Protein AF-A0A517XLX5-F1 (afdb_monomer)

Mean predicted aligned error: 11.84 Å

Sequence (106 aa):
MSRYAEDDDDRPRRRRRGARDVPCPKCGSEYSFPGLWPWYLGTVGLMFCRAVVCADCGHEFDAKKPSADLPTRKRNLAIGINGCGLLGILAVFGLLALWLTLTMKR

Radius of gyration: 23.0 Å; Cα contacts (8 Å, |Δi|>4): 105; chains: 1; bounding box: 42×54×63 Å

Organism: NCBI:txid2528023

pLDDT: mean 78.01, std 16.46, range [38.94, 97.81]

Foldseek 3Di:
DDDDDPPPPPDPPPPQPFQLQDAQPPPRDSGKGFDDDDCVCPVVCVVPFRWIAHPPPRDIATSVCRPDDPVVVSVVSSVVVVVVVVVVVVVVVVVVVVVVVVVVVD

Solvent-accessible surface area (backbone atoms only — not comparable to full-atom values): 6453 Å² total; per-residue (Å²): 137,90,77,81,77,83,76,77,80,80,63,82,78,72,72,70,71,58,48,77,80,55,57,34,86,87,78,61,48,42,52,23,30,80,44,87,74,62,75,92,46,51,69,60,41,61,74,76,44,45,47,26,25,28,70,87,78,62,52,71,32,18,68,84,44,60,90,47,64,49,70,60,49,55,50,52,49,51,51,50,54,52,52,53,51,50,52,51,51,52,50,52,53,50,52,49,52,52,50,50,55,59,60,74,74,104

Structure (mmCIF, N/CA/C/O backbone):
data_AF-A0A517XLX5-F1
#
_entry.id   AF-A0A517XLX5-F1
#
loop_
_atom_site.group_PDB
_atom_site.id
_atom_site.type_symbol
_atom_site.label_atom_id
_atom_site.label_alt_id
_atom_site.label_comp_id
_atom_site.label_asym_id
_atom_site.label_entity_id
_atom_site.label_seq_id
_atom_site.pdbx_PDB_ins_code
_atom_site.Cartn_x
_atom_site.Cartn_y
_atom_site.Cartn_z
_atom_site.occupancy
_atom_site.B_iso_or_equiv
_atom_site.auth_seq_id
_atom_site.auth_comp_id
_atom_site.auth_asym_id
_atom_site.auth_atom_id
_atom_site.pdbx_PDB_model_num
ATOM 1 N N . MET A 1 1 ? -7.006 -46.513 -23.810 1.00 40.88 1 MET A N 1
ATOM 2 C CA . MET A 1 1 ? -5.837 -45.627 -23.996 1.00 40.88 1 MET A CA 1
ATOM 3 C C . MET A 1 1 ? -6.358 -44.198 -23.992 1.00 40.88 1 MET A C 1
ATOM 5 O O . MET A 1 1 ? -7.045 -43.810 -24.926 1.00 40.88 1 MET A O 1
ATOM 9 N N . SER A 1 2 ? -6.171 -43.495 -22.876 1.00 38.94 2 SER A N 1
ATOM 10 C CA . SER A 1 2 ? -6.728 -42.167 -22.605 1.00 38.94 2 SER A CA 1
ATOM 11 C C . SER A 1 2 ? -6.048 -41.090 -23.446 1.00 38.94 2 SER A C 1
ATOM 13 O O . SER A 1 2 ? -4.825 -40.986 -23.431 1.00 38.94 2 SER A O 1
ATOM 15 N N . ARG A 1 3 ? -6.834 -40.254 -24.125 1.00 44.53 3 ARG A N 1
ATOM 16 C CA . ARG A 1 3 ? -6.376 -38.974 -24.670 1.00 44.53 3 ARG A CA 1
ATOM 17 C C . ARG A 1 3 ? -7.376 -37.930 -24.171 1.00 44.53 3 ARG A C 1
ATOM 19 O O . ARG A 1 3 ? -8.431 -37.750 -24.765 1.00 44.53 3 ARG A O 1
ATOM 26 N N . TYR A 1 4 ? -7.120 -37.405 -22.973 1.00 48.12 4 TYR A N 1
ATOM 27 C CA . TYR A 1 4 ? -7.933 -36.343 -22.386 1.00 48.12 4 TYR A CA 1
ATOM 28 C C . TYR A 1 4 ? -7.897 -35.130 -23.314 1.00 48.12 4 TYR A C 1
ATOM 30 O O . TYR A 1 4 ? -6.839 -34.790 -23.842 1.00 48.12 4 TYR A O 1
ATOM 38 N N . ALA A 1 5 ? -9.079 -34.564 -23.533 1.00 43.41 5 ALA A N 1
ATOM 39 C CA . ALA A 1 5 ? -9.321 -33.394 -24.349 1.00 43.41 5 ALA A CA 1
ATOM 40 C C . ALA A 1 5 ? -8.467 -32.215 -23.864 1.00 43.41 5 ALA A C 1
ATOM 42 O O . ALA A 1 5 ? -8.437 -31.913 -22.670 1.00 43.41 5 ALA A O 1
ATOM 43 N N . GLU A 1 6 ? -7.779 -31.571 -24.803 1.00 40.59 6 GLU A N 1
ATOM 44 C CA . GLU A 1 6 ? -7.328 -30.193 -24.662 1.00 40.59 6 GLU A CA 1
ATOM 45 C C . GLU A 1 6 ? -8.584 -29.332 -24.498 1.00 40.59 6 GLU A C 1
ATOM 47 O O . GLU A 1 6 ? -9.289 -29.043 -25.461 1.00 40.59 6 GLU A O 1
ATOM 52 N N . ASP A 1 7 ? -8.912 -29.018 -23.245 1.00 45.41 7 ASP A N 1
ATOM 53 C CA . ASP A 1 7 ? -9.843 -27.952 -22.890 1.00 45.41 7 ASP A CA 1
ATOM 54 C C . ASP A 1 7 ? -9.184 -26.646 -23.355 1.00 45.41 7 ASP A C 1
ATOM 56 O O . ASP A 1 7 ? -8.296 -26.098 -22.692 1.00 45.41 7 ASP A O 1
ATOM 60 N N . ASP A 1 8 ? -9.551 -26.219 -24.564 1.00 44.38 8 ASP A N 1
ATOM 61 C CA . ASP A 1 8 ? -9.298 -24.884 -25.087 1.00 44.38 8 ASP A CA 1
ATOM 62 C C . ASP A 1 8 ? -9.800 -23.881 -24.042 1.00 44.38 8 ASP A C 1
ATOM 64 O O . ASP A 1 8 ? -10.999 -23.660 -23.868 1.00 44.38 8 ASP A O 1
ATOM 68 N N . ASP A 1 9 ? -8.855 -23.309 -23.294 1.00 45.00 9 ASP A N 1
ATOM 69 C CA . ASP A 1 9 ? -9.070 -22.276 -22.284 1.00 45.00 9 ASP A CA 1
ATOM 70 C C . ASP A 1 9 ? -9.444 -20.973 -23.019 1.00 45.00 9 ASP A C 1
ATOM 72 O O . ASP A 1 9 ? -8.675 -20.009 -23.103 1.00 45.00 9 ASP A O 1
ATOM 76 N N . ASP A 1 10 ? -10.652 -20.964 -23.591 1.00 46.16 10 ASP A N 1
ATOM 77 C CA . ASP A 1 10 ? -11.309 -19.881 -24.326 1.00 46.16 10 ASP A CA 1
ATOM 78 C C . ASP A 1 10 ? -11.802 -18.807 -23.339 1.00 46.16 10 ASP A C 1
ATOM 80 O O . ASP A 1 10 ? -12.932 -18.313 -23.348 1.00 46.16 10 ASP A O 1
ATOM 84 N N . ARG A 1 11 ? -10.932 -18.448 -22.388 1.00 52.56 11 ARG A N 1
ATOM 85 C CA . ARG A 1 11 ? -11.143 -17.277 -21.548 1.00 52.56 11 ARG A CA 1
ATOM 86 C C . ARG A 1 11 ? -10.892 -16.068 -22.430 1.00 52.56 11 ARG A C 1
ATOM 88 O O . ARG A 1 11 ? -9.810 -15.975 -23.018 1.00 52.56 11 ARG A O 1
ATOM 95 N N . PRO A 1 12 ? -11.803 -15.080 -22.467 1.00 42.25 12 PRO A N 1
ATOM 96 C CA . PRO A 1 12 ? -11.536 -13.835 -23.159 1.00 42.25 12 PRO A CA 1
ATOM 97 C C . PRO A 1 12 ? -10.250 -13.252 -22.575 1.00 42.25 12 PRO A C 1
ATOM 99 O O . PRO A 1 12 ? -10.230 -12.755 -21.443 1.00 42.25 12 PRO A O 1
ATOM 102 N N . ARG A 1 13 ? -9.150 -13.339 -23.339 1.00 49.47 13 ARG A N 1
ATOM 103 C CA . ARG A 1 13 ? -7.896 -12.648 -23.052 1.00 49.47 13 ARG A CA 1
ATOM 104 C C . ARG A 1 13 ? -8.244 -11.176 -23.079 1.00 49.47 13 ARG A C 1
ATOM 106 O O . ARG A 1 13 ? -8.223 -10.531 -24.125 1.00 49.47 13 ARG A O 1
ATOM 113 N N . ARG A 1 14 ? -8.622 -10.657 -21.911 1.00 49.66 14 ARG A N 1
ATOM 114 C CA . ARG A 1 14 ? -8.831 -9.245 -21.630 1.00 49.66 14 ARG A CA 1
ATOM 115 C C . ARG A 1 14 ? -7.512 -8.594 -22.012 1.00 49.66 14 ARG A C 1
ATOM 117 O O . ARG A 1 14 ? -6.572 -8.636 -21.222 1.00 49.66 14 ARG A O 1
ATOM 124 N N . ARG A 1 15 ? -7.401 -8.122 -23.263 1.00 48.25 15 ARG A N 1
ATOM 125 C CA . ARG A 1 15 ? -6.214 -7.439 -23.782 1.00 48.25 15 ARG A CA 1
ATOM 126 C C . ARG A 1 15 ? -5.895 -6.391 -22.733 1.00 48.25 15 ARG A C 1
ATOM 128 O O . ARG A 1 15 ? -6.671 -5.446 -22.572 1.00 48.25 15 ARG A O 1
ATOM 135 N N . ARG A 1 16 ? -4.834 -6.614 -21.949 1.00 55.12 16 ARG A N 1
ATOM 136 C CA . ARG A 1 16 ? -4.347 -5.629 -20.989 1.00 55.12 16 ARG A CA 1
ATOM 137 C C . ARG A 1 16 ? -3.958 -4.454 -21.869 1.00 55.12 16 ARG A C 1
ATOM 139 O O . ARG A 1 16 ? -2.932 -4.517 -22.532 1.00 55.12 16 ARG A O 1
ATOM 146 N N . ARG A 1 17 ? -4.844 -3.463 -22.010 1.00 53.38 17 ARG A N 1
ATOM 147 C CA . ARG A 1 17 ? -4.539 -2.248 -22.763 1.00 53.38 17 ARG A CA 1
ATOM 148 C C . ARG A 1 17 ? -3.311 -1.670 -22.078 1.00 53.38 17 ARG A C 1
ATOM 150 O O . ARG A 1 17 ? -3.399 -1.301 -20.907 1.00 53.38 17 ARG A O 1
ATOM 157 N N . GLY A 1 18 ? -2.171 -1.716 -22.761 1.00 54.53 18 GLY A N 1
ATOM 158 C CA . GLY A 1 18 ? -0.968 -1.087 -22.253 1.00 54.53 18 GLY A CA 1
ATOM 159 C C . GLY A 1 18 ? -1.256 0.399 -22.081 1.00 54.53 18 GLY A C 1
ATOM 160 O O . GLY A 1 18 ? -1.803 1.024 -22.992 1.00 54.53 18 GLY A O 1
ATOM 161 N N . ALA A 1 19 ? -0.982 0.937 -20.899 1.00 58.00 19 ALA A N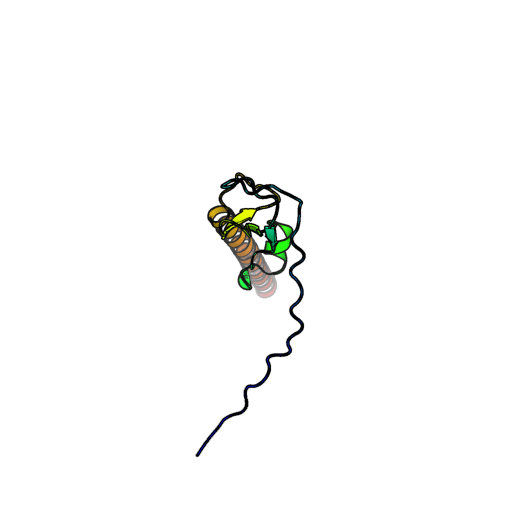 1
ATOM 162 C CA . ALA A 1 19 ? -1.100 2.364 -20.650 1.00 58.00 19 ALA A CA 1
ATOM 163 C C . ALA A 1 19 ? 0.204 3.023 -21.114 1.00 58.00 19 ALA A C 1
ATOM 165 O O . ALA A 1 19 ? 1.275 2.649 -20.636 1.00 58.00 19 ALA A O 1
ATOM 166 N N . ARG A 1 20 ? 0.106 3.992 -22.032 1.00 60.19 20 ARG A N 1
ATOM 167 C CA . ARG A 1 20 ? 1.226 4.828 -22.5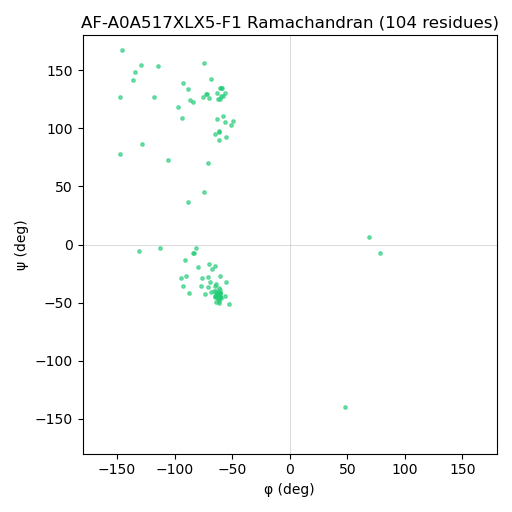03 1.00 60.19 20 ARG A CA 1
ATOM 168 C C . ARG A 1 20 ? 1.399 6.081 -21.636 1.00 60.19 20 ARG A C 1
ATOM 170 O O . ARG A 1 20 ? 1.637 7.163 -22.153 1.00 60.19 20 ARG A O 1
ATOM 177 N N . ASP A 1 21 ? 1.182 5.962 -20.329 1.00 65.94 21 ASP A N 1
ATOM 178 C CA . ASP A 1 21 ? 1.038 7.152 -19.482 1.00 65.94 21 ASP A CA 1
ATOM 179 C C . ASP A 1 21 ? 2.362 7.574 -18.816 1.00 65.94 21 ASP A C 1
ATOM 181 O O . ASP A 1 21 ? 2.538 8.753 -18.528 1.00 65.94 21 ASP A O 1
ATOM 185 N N . VAL A 1 22 ? 3.291 6.641 -18.539 1.00 77.81 22 VAL A N 1
ATOM 186 C CA . VAL A 1 22 ? 4.529 6.923 -17.781 1.00 77.81 22 VAL A CA 1
ATOM 187 C C . VAL A 1 22 ? 5.690 6.048 -18.271 1.00 77.81 22 VAL A C 1
ATOM 189 O O . VAL A 1 22 ? 5.540 4.821 -18.271 1.00 77.81 22 VAL A O 1
ATOM 192 N N . PRO A 1 23 ? 6.851 6.630 -18.637 1.00 84.12 23 PRO A N 1
ATOM 193 C CA . PRO A 1 23 ? 8.017 5.862 -19.054 1.00 84.12 23 PRO A CA 1
ATOM 194 C C . PRO A 1 23 ? 8.612 5.081 -17.880 1.00 84.12 23 PRO A C 1
ATOM 196 O O . PRO A 1 23 ? 8.669 5.553 -16.741 1.00 84.12 23 PRO A O 1
ATOM 199 N N . CYS A 1 24 ? 9.080 3.868 -18.160 1.00 86.06 24 CYS A N 1
ATOM 200 C CA . CYS A 1 24 ? 9.701 3.012 -17.166 1.00 86.06 24 CYS A CA 1
ATOM 201 C C . CYS A 1 24 ? 10.973 3.679 -16.609 1.00 86.06 24 CYS A C 1
ATOM 203 O O . CYS A 1 24 ? 11.897 3.941 -17.381 1.00 86.06 24 CYS A O 1
ATOM 205 N N . PRO A 1 25 ? 11.107 3.855 -15.282 1.00 86.19 25 PRO A N 1
ATOM 206 C CA . PRO A 1 25 ? 12.273 4.515 -14.686 1.00 86.19 25 PRO A CA 1
ATOM 207 C C . PRO A 1 25 ? 13.585 3.741 -14.891 1.00 86.19 25 PRO A C 1
ATOM 209 O O . PRO A 1 25 ? 14.662 4.309 -14.756 1.00 86.19 25 PRO A O 1
ATOM 212 N N . LYS A 1 26 ? 13.508 2.444 -15.219 1.00 87.06 26 LYS A N 1
ATOM 213 C CA . LYS A 1 26 ? 14.678 1.576 -15.404 1.00 87.06 26 LYS A CA 1
ATOM 214 C C . LYS A 1 26 ? 15.176 1.505 -16.850 1.00 87.06 26 LYS A C 1
ATOM 216 O O . LYS A 1 26 ? 16.371 1.361 -17.064 1.00 87.06 26 LYS A O 1
ATOM 221 N N . CYS A 1 27 ? 14.274 1.534 -17.832 1.00 88.00 27 CYS A N 1
ATOM 222 C CA . CYS A 1 27 ? 14.620 1.297 -19.244 1.00 88.00 27 CYS A CA 1
ATOM 223 C C . CYS A 1 27 ? 14.069 2.343 -20.222 1.00 88.00 27 CYS A C 1
ATOM 225 O O . CYS A 1 27 ? 14.364 2.268 -21.407 1.00 88.00 27 CYS A O 1
ATOM 227 N N . GLY A 1 28 ? 13.252 3.291 -19.755 1.00 85.31 28 GLY A N 1
ATOM 228 C CA . GLY A 1 28 ? 12.665 4.348 -20.582 1.00 85.31 28 GLY A CA 1
ATOM 229 C C . GLY A 1 28 ? 11.461 3.931 -21.430 1.00 85.31 28 GLY A C 1
ATOM 230 O O . GLY A 1 28 ? 10.826 4.803 -22.009 1.00 85.31 28 GLY A O 1
ATOM 231 N N . SER A 1 29 ? 11.103 2.643 -21.487 1.00 86.75 29 SER A N 1
ATOM 232 C CA . SER A 1 29 ? 9.953 2.185 -22.278 1.00 86.75 29 SER A CA 1
ATOM 233 C C . SER A 1 29 ? 8.634 2.810 -21.822 1.00 86.75 29 SER A C 1
ATOM 235 O O . SER A 1 29 ? 8.324 2.821 -20.630 1.00 86.75 29 SER A O 1
ATOM 237 N N . GLU A 1 30 ? 7.829 3.270 -22.776 1.00 83.69 30 GLU A N 1
ATOM 238 C CA . GLU A 1 30 ? 6.484 3.813 -22.547 1.00 83.69 30 GLU A CA 1
ATOM 239 C C . GLU A 1 30 ? 5.405 2.725 -22.471 1.00 83.69 30 GLU A C 1
ATOM 241 O O . GLU A 1 30 ? 4.240 3.009 -22.180 1.00 83.69 30 GLU A O 1
ATOM 246 N N . TYR A 1 31 ? 5.760 1.468 -22.753 1.00 82.75 31 TYR A N 1
ATOM 247 C CA . TYR A 1 31 ? 4.800 0.377 -22.792 1.00 82.75 31 TYR A CA 1
ATOM 248 C C . TYR A 1 31 ? 4.731 -0.348 -21.446 1.00 82.75 31 TYR A C 1
ATOM 250 O O . TYR A 1 31 ? 5.638 -1.077 -21.036 1.00 82.75 31 TYR A O 1
ATOM 258 N N . SER A 1 32 ? 3.616 -0.151 -20.741 1.00 85.06 32 SER A N 1
ATOM 259 C CA . SER A 1 32 ? 3.380 -0.747 -19.426 1.00 85.06 32 SER A CA 1
ATOM 260 C C . SER A 1 32 ? 1.984 -1.351 -19.310 1.00 85.06 32 SER A C 1
ATOM 262 O O . SER A 1 32 ? 1.022 -0.865 -19.906 1.00 85.06 32 SER A O 1
ATOM 264 N N . PHE A 1 33 ? 1.853 -2.410 -18.514 1.00 83.94 33 PHE A N 1
ATOM 265 C CA . PHE A 1 33 ? 0.572 -3.048 -18.210 1.00 83.94 33 PHE A CA 1
ATOM 266 C C . PHE A 1 33 ? 0.215 -2.885 -16.736 1.00 83.94 33 PHE A C 1
ATOM 268 O O . PHE A 1 33 ? 1.112 -2.795 -15.899 1.00 83.94 33 PHE A O 1
ATOM 275 N N . PRO A 1 34 ? -1.080 -2.905 -16.372 1.00 81.56 34 PRO A N 1
ATOM 276 C CA . PRO A 1 34 ? -1.471 -2.921 -14.969 1.00 81.56 34 PRO A CA 1
ATOM 277 C C . PRO A 1 34 ? -0.866 -4.136 -14.255 1.00 81.56 34 PRO A C 1
ATOM 279 O O . PRO A 1 34 ? -1.001 -5.280 -14.712 1.00 81.56 34 PRO A O 1
ATOM 282 N N . GLY A 1 35 ? -0.195 -3.859 -13.137 1.00 77.81 35 GLY A N 1
ATOM 283 C CA . GLY A 1 35 ? 0.345 -4.860 -12.231 1.00 77.81 35 GLY A CA 1
ATOM 284 C C . GLY A 1 35 ? -0.752 -5.517 -11.403 1.00 77.81 35 GLY A C 1
ATOM 285 O O . GLY A 1 35 ? -1.839 -4.966 -11.211 1.00 77.81 35 GLY A O 1
ATOM 286 N N . LEU A 1 36 ? -0.468 -6.727 -10.928 1.00 75.12 36 LEU A N 1
ATOM 287 C CA . LEU A 1 36 ? -1.383 -7.468 -10.071 1.00 75.12 36 LEU A CA 1
ATOM 288 C C . LEU A 1 36 ? -1.347 -6.868 -8.663 1.00 75.12 36 LEU A C 1
ATOM 290 O O . LEU A 1 36 ? -0.285 -6.724 -8.053 1.00 75.12 36 LEU A O 1
ATOM 294 N N . TRP A 1 37 ? -2.521 -6.519 -8.148 1.00 75.56 37 TRP A N 1
ATOM 295 C CA . TRP A 1 37 ? -2.674 -6.122 -6.757 1.00 75.56 37 TRP A CA 1
ATOM 296 C C . TRP A 1 37 ? -2.929 -7.351 -5.892 1.00 75.56 37 TRP A C 1
ATOM 298 O O . TRP A 1 37 ? -3.769 -8.177 -6.258 1.00 75.56 37 TRP A O 1
ATOM 308 N N . PRO A 1 38 ? -2.243 -7.485 -4.744 1.00 73.81 38 PRO A N 1
ATOM 309 C CA . PRO A 1 38 ? -2.593 -8.511 -3.780 1.00 73.81 38 PRO A CA 1
ATOM 310 C C . PRO A 1 38 ? -4.038 -8.324 -3.317 1.00 73.81 38 PRO A C 1
ATOM 312 O O . PRO A 1 38 ? -4.445 -7.209 -2.983 1.00 73.81 38 PRO A O 1
ATOM 315 N N . TRP A 1 39 ? -4.800 -9.416 -3.269 1.00 78.75 39 TRP A N 1
ATOM 316 C CA . TRP A 1 39 ? -6.223 -9.404 -2.916 1.00 78.75 39 TRP A CA 1
ATOM 317 C C . TRP A 1 39 ? -6.494 -8.744 -1.553 1.00 78.75 39 TRP A C 1
ATOM 319 O O . TRP A 1 39 ? -7.498 -8.056 -1.401 1.00 78.75 39 TRP A O 1
ATOM 329 N N . TYR A 1 40 ? -5.564 -8.865 -0.599 1.00 72.81 40 TYR A N 1
ATOM 330 C CA . TYR A 1 40 ? -5.678 -8.286 0.743 1.00 72.81 40 TYR A CA 1
ATOM 331 C C . TYR A 1 40 ? -5.579 -6.750 0.780 1.00 72.81 40 TYR A C 1
ATOM 333 O O . TYR A 1 40 ? -5.961 -6.141 1.774 1.00 72.81 40 TYR A O 1
ATOM 341 N N . LEU A 1 41 ? -5.079 -6.101 -0.281 1.00 76.00 41 LEU A N 1
ATOM 342 C CA . LEU A 1 41 ? -5.106 -4.634 -0.412 1.00 76.00 41 LEU A CA 1
ATOM 343 C C . LEU A 1 41 ? -6.370 -4.141 -1.129 1.00 76.00 41 LEU A C 1
ATOM 345 O O . LEU A 1 41 ? -6.666 -2.946 -1.083 1.00 76.00 41 LEU A O 1
ATOM 349 N N . GLY A 1 42 ? -7.119 -5.047 -1.767 1.00 75.81 42 GLY A N 1
ATOM 350 C CA . GLY A 1 42 ? -8.416 -4.782 -2.384 1.00 75.81 42 GLY A CA 1
ATOM 351 C C . GLY A 1 42 ? -8.447 -3.538 -3.280 1.00 75.81 42 GLY A C 1
ATOM 352 O O . GLY A 1 42 ? -7.510 -3.236 -4.023 1.00 75.81 42 GLY A O 1
ATOM 353 N N . THR A 1 43 ? -9.547 -2.791 -3.192 1.00 76.94 43 THR A N 1
ATOM 354 C CA . THR A 1 43 ? -9.763 -1.527 -3.916 1.00 76.94 43 THR A CA 1
ATOM 355 C C . THR A 1 43 ? -8.898 -0.383 -3.386 1.00 76.94 43 THR A C 1
ATOM 357 O O . THR A 1 43 ? -8.513 0.499 -4.153 1.00 76.94 43 THR A O 1
ATOM 360 N N . VAL A 1 44 ? -8.533 -0.418 -2.100 1.00 77.50 44 VAL A N 1
ATOM 361 C CA . VAL A 1 44 ? -7.665 0.584 -1.461 1.00 77.50 44 VAL A CA 1
ATOM 362 C C . VAL A 1 44 ? -6.290 0.592 -2.135 1.00 77.50 44 VAL A C 1
ATOM 364 O O . VAL A 1 44 ? -5.772 1.654 -2.478 1.00 77.50 44 VAL A O 1
ATOM 367 N N . GLY A 1 45 ? -5.736 -0.587 -2.429 1.00 75.12 45 GLY A N 1
ATOM 368 C CA . GLY A 1 45 ? -4.499 -0.739 -3.193 1.00 75.12 45 GLY A CA 1
ATOM 369 C C . GLY A 1 45 ? -4.526 0.006 -4.528 1.00 75.12 45 GLY A C 1
ATOM 370 O O . GLY A 1 45 ? -3.659 0.840 -4.780 1.00 75.12 45 GLY A O 1
ATOM 371 N N . LEU A 1 46 ? -5.576 -0.222 -5.325 1.00 76.00 46 LEU A N 1
ATOM 372 C CA . LEU A 1 46 ? -5.785 0.411 -6.634 1.00 76.00 46 LEU A CA 1
ATOM 373 C C . LEU A 1 46 ? -5.982 1.934 -6.556 1.00 76.00 46 LEU A C 1
ATOM 375 O O . LEU A 1 46 ? -5.573 2.661 -7.464 1.00 76.00 46 LEU A O 1
ATOM 379 N N . MET A 1 47 ? -6.608 2.433 -5.488 1.00 76.56 47 MET A N 1
ATOM 380 C CA . MET A 1 47 ? -6.853 3.866 -5.310 1.00 76.56 47 MET A CA 1
ATOM 381 C C . MET A 1 47 ? -5.563 4.616 -4.941 1.00 76.56 47 MET A C 1
ATOM 383 O O . MET A 1 47 ? -5.279 5.689 -5.490 1.00 76.56 47 MET A O 1
ATOM 387 N N . PHE A 1 48 ? -4.751 4.038 -4.051 1.00 77.31 48 PHE A N 1
ATOM 388 C CA . PHE A 1 48 ? -3.566 4.694 -3.490 1.00 77.31 48 PHE A CA 1
ATOM 389 C C . PHE A 1 48 ? -2.277 4.457 -4.279 1.00 77.31 48 PHE A C 1
ATOM 391 O O . PHE A 1 48 ? -1.398 5.326 -4.268 1.00 77.31 48 PHE A O 1
ATOM 398 N N . CYS A 1 49 ? -2.142 3.340 -4.997 1.00 77.31 49 CYS A N 1
ATOM 399 C CA . CYS A 1 49 ? -1.031 3.161 -5.929 1.00 77.31 49 CYS A CA 1
ATOM 400 C C . CYS A 1 49 ? -1.520 2.562 -7.251 1.00 77.31 49 CYS A C 1
ATOM 402 O O . CYS A 1 49 ? -2.367 1.674 -7.292 1.00 77.31 49 CYS A O 1
ATOM 404 N N . ARG A 1 50 ? -0.952 3.026 -8.362 1.00 80.94 50 ARG A N 1
ATOM 405 C CA . ARG A 1 50 ? -1.226 2.489 -9.694 1.00 80.94 50 ARG A CA 1
ATOM 406 C C . ARG A 1 50 ? -0.023 1.657 -10.119 1.00 80.94 50 ARG A C 1
ATOM 408 O O . ARG A 1 50 ? 0.776 2.077 -10.949 1.00 80.94 50 ARG A O 1
ATOM 415 N N . ALA A 1 51 ? 0.112 0.484 -9.498 1.00 84.06 51 ALA A N 1
ATOM 416 C CA . ALA A 1 51 ? 1.179 -0.451 -9.829 1.00 84.06 51 ALA A CA 1
ATOM 417 C C . ALA A 1 51 ? 1.062 -0.883 -11.296 1.00 84.06 51 ALA A C 1
ATOM 419 O O . ALA A 1 51 ? 0.015 -1.371 -11.732 1.00 84.06 51 ALA A O 1
ATOM 420 N N . VAL A 1 52 ? 2.142 -0.691 -12.039 1.00 86.31 52 VAL A N 1
ATOM 421 C CA . VAL A 1 52 ? 2.295 -1.077 -13.438 1.00 86.31 52 VAL A CA 1
ATOM 422 C C . VAL A 1 52 ? 3.580 -1.874 -13.603 1.00 86.31 52 VAL A C 1
ATOM 424 O O . VAL A 1 52 ? 4.514 -1.743 -12.814 1.00 86.31 52 VAL A O 1
ATOM 427 N N . VAL A 1 53 ? 3.610 -2.720 -14.623 1.00 86.81 53 VAL A N 1
ATOM 428 C CA . VAL A 1 53 ? 4.763 -3.542 -14.986 1.00 86.81 53 VAL A CA 1
ATOM 429 C C . VAL A 1 53 ? 5.204 -3.129 -16.377 1.00 86.81 53 VAL A C 1
ATOM 431 O O . VAL A 1 53 ? 4.387 -3.092 -17.300 1.00 86.81 53 VAL A O 1
ATOM 434 N N . CYS A 1 54 ? 6.485 -2.804 -16.522 1.00 87.94 54 CYS A N 1
ATOM 435 C CA . CYS A 1 54 ? 7.084 -2.561 -17.827 1.00 87.94 54 CYS A CA 1
ATOM 436 C C . CYS A 1 54 ? 7.027 -3.837 -18.672 1.00 87.94 54 CYS A C 1
ATOM 438 O O . CYS A 1 54 ? 7.438 -4.901 -18.209 1.00 87.94 54 CYS A O 1
ATOM 440 N N . ALA A 1 55 ? 6.546 -3.730 -19.907 1.00 86.31 55 ALA A N 1
ATOM 441 C CA . ALA A 1 55 ? 6.474 -4.865 -20.818 1.00 86.31 55 ALA A CA 1
ATOM 442 C C . ALA A 1 55 ? 7.857 -5.340 -21.288 1.00 86.31 55 ALA A C 1
ATOM 444 O O . ALA A 1 55 ? 8.051 -6.534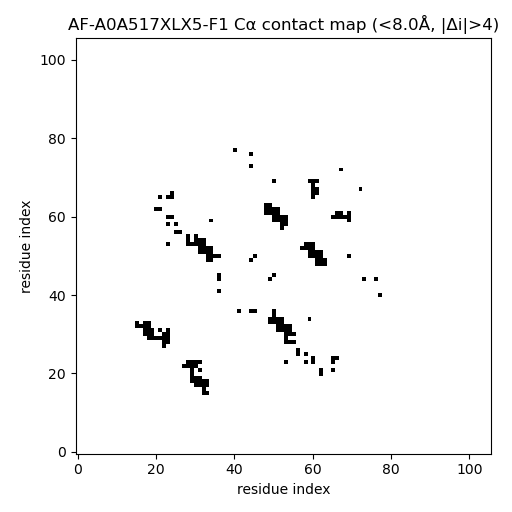 -21.493 1.00 86.31 55 ALA A O 1
ATOM 445 N N . ASP A 1 56 ? 8.807 -4.411 -21.420 1.00 86.50 56 ASP A N 1
ATOM 446 C CA . ASP A 1 56 ? 10.106 -4.697 -22.035 1.00 86.50 56 ASP A CA 1
ATOM 447 C C . ASP A 1 56 ? 11.124 -5.228 -21.021 1.00 86.50 56 ASP A C 1
ATOM 449 O O . ASP A 1 56 ? 11.858 -6.168 -21.305 1.00 86.50 56 ASP A O 1
ATOM 453 N N . CYS A 1 57 ? 11.170 -4.650 -19.814 1.00 87.19 57 CYS A N 1
ATOM 454 C CA . CYS A 1 57 ? 12.146 -5.029 -18.784 1.00 87.19 57 CYS A CA 1
ATOM 455 C C . CYS A 1 57 ? 11.537 -5.714 -17.551 1.00 87.19 57 CYS A C 1
ATOM 457 O O . CYS A 1 57 ? 12.271 -6.060 -16.624 1.00 87.19 57 CYS A O 1
ATOM 459 N N . GLY A 1 58 ? 10.208 -5.858 -17.490 1.00 84.94 58 GLY A N 1
ATOM 460 C CA . GLY A 1 58 ? 9.502 -6.504 -16.376 1.00 84.94 58 GLY A CA 1
ATOM 461 C C . GLY A 1 58 ? 9.534 -5.736 -15.050 1.00 84.94 58 GLY A C 1
ATOM 462 O O . GLY A 1 58 ? 9.099 -6.258 -14.028 1.00 84.94 58 GLY A O 1
ATOM 463 N N . HIS A 1 59 ? 10.062 -4.510 -15.025 1.00 86.56 59 HIS A N 1
ATOM 464 C CA . HIS A 1 59 ? 10.166 -3.728 -13.796 1.00 86.56 59 HIS A CA 1
ATOM 465 C C . HIS A 1 59 ? 8.786 -3.259 -13.314 1.00 86.56 59 HIS A C 1
ATOM 467 O O . HIS A 1 59 ? 8.056 -2.606 -14.065 1.00 86.56 59 HIS A O 1
ATOM 473 N N . GLU A 1 60 ? 8.450 -3.568 -1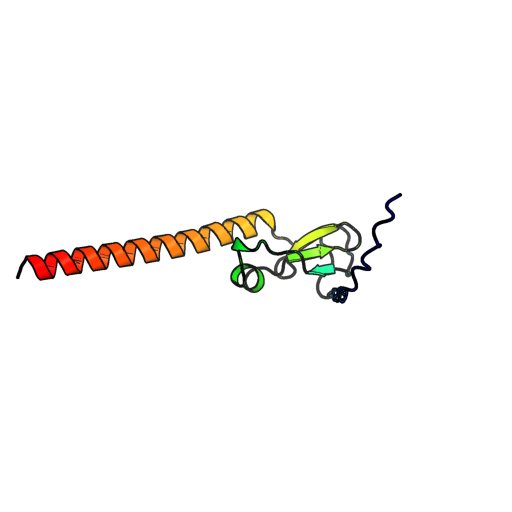2.059 1.00 86.44 60 GLU A N 1
ATOM 474 C CA . GLU A 1 60 ? 7.235 -3.083 -11.400 1.00 86.44 60 GLU A CA 1
ATOM 475 C C . GLU A 1 60 ? 7.470 -1.717 -10.746 1.00 86.44 60 GLU A C 1
ATOM 477 O O . GLU A 1 60 ? 8.344 -1.577 -9.889 1.00 86.44 60 GLU A O 1
ATOM 482 N N . PHE A 1 61 ? 6.659 -0.721 -11.098 1.00 85.31 61 PHE A N 1
ATOM 483 C CA . PHE A 1 61 ? 6.740 0.635 -10.548 1.00 85.31 61 PHE A CA 1
ATOM 484 C C . PHE A 1 61 ? 5.348 1.272 -10.432 1.00 85.31 61 PHE A C 1
ATOM 486 O O . PHE A 1 61 ? 4.352 0.727 -10.909 1.00 85.31 61 PHE A O 1
ATOM 493 N N . ASP A 1 62 ? 5.239 2.390 -9.711 1.00 85.75 62 ASP A N 1
ATOM 494 C CA . ASP A 1 62 ? 3.954 3.058 -9.507 1.00 85.75 62 ASP A CA 1
ATOM 495 C C . ASP A 1 62 ? 3.837 4.181 -10.521 1.00 85.75 62 ASP A C 1
ATOM 497 O O . ASP A 1 62 ? 4.601 5.139 -10.464 1.00 85.75 62 ASP A O 1
ATOM 501 N N . ALA A 1 63 ? 2.840 4.113 -11.399 1.00 81.25 63 ALA A N 1
ATOM 502 C CA . ALA A 1 63 ? 2.600 5.166 -12.375 1.00 81.25 63 ALA A CA 1
ATOM 503 C C . ALA A 1 63 ? 2.303 6.527 -11.711 1.00 81.25 63 ALA A C 1
ATOM 505 O O . ALA A 1 63 ? 2.590 7.564 -12.293 1.00 81.25 63 ALA A O 1
ATOM 506 N N . LYS A 1 64 ? 1.767 6.567 -10.480 1.00 80.38 64 LYS A N 1
ATOM 507 C CA . LYS A 1 64 ? 1.568 7.847 -9.768 1.00 80.38 64 LYS A CA 1
ATOM 508 C C . LYS A 1 64 ? 2.868 8.425 -9.199 1.00 80.38 64 LYS A C 1
ATOM 510 O O . LYS A 1 64 ? 2.961 9.636 -9.019 1.00 80.38 64 LYS A O 1
ATOM 515 N N . LYS A 1 65 ? 3.835 7.571 -8.852 1.00 80.94 65 LYS A N 1
ATOM 516 C CA . LYS A 1 65 ? 5.120 7.938 -8.235 1.00 80.94 65 LYS A CA 1
ATOM 517 C C . LYS A 1 65 ? 6.217 6.968 -8.707 1.00 80.94 65 LYS A C 1
ATOM 519 O O . LYS A 1 65 ? 6.588 6.073 -7.947 1.00 80.94 65 LYS A O 1
ATOM 524 N N . PRO A 1 66 ? 6.738 7.133 -9.936 1.00 75.38 66 PRO A N 1
ATOM 525 C CA . PRO A 1 66 ? 7.659 6.171 -10.547 1.00 75.38 66 PRO A CA 1
ATOM 526 C C . PRO A 1 66 ? 9.022 6.094 -9.848 1.00 75.38 66 PRO A C 1
ATOM 528 O O . PRO A 1 66 ? 9.695 5.078 -9.952 1.00 75.38 66 PRO A O 1
ATOM 531 N N . SER A 1 67 ? 9.411 7.130 -9.099 1.00 74.31 67 SER A N 1
ATOM 532 C CA . SER A 1 67 ? 10.640 7.157 -8.295 1.00 74.31 67 SER A CA 1
ATOM 533 C C . SER A 1 67 ? 10.510 6.502 -6.916 1.00 74.31 67 SER A C 1
ATOM 535 O O . SER A 1 67 ? 11.500 6.399 -6.198 1.00 74.31 67 SER A O 1
ATOM 537 N N . ALA A 1 68 ? 9.304 6.104 -6.500 1.00 75.50 68 ALA A N 1
ATOM 538 C CA . ALA A 1 68 ? 9.079 5.559 -5.168 1.00 75.50 68 ALA A CA 1
ATOM 539 C C . ALA A 1 68 ? 9.182 4.030 -5.151 1.00 75.50 68 ALA A C 1
ATOM 541 O O . ALA A 1 68 ? 8.602 3.352 -5.999 1.00 75.50 68 ALA A O 1
ATOM 542 N N . ASP A 1 69 ? 9.810 3.489 -4.104 1.00 79.94 69 ASP A N 1
ATOM 543 C CA . ASP A 1 69 ? 9.868 2.046 -3.877 1.00 79.94 69 ASP A CA 1
ATOM 544 C C . ASP A 1 69 ? 8.474 1.456 -3.652 1.00 79.94 69 ASP A C 1
ATOM 546 O O . ASP A 1 69 ? 7.825 1.624 -2.609 1.00 79.94 69 ASP A O 1
ATOM 550 N N . LEU A 1 70 ? 8.019 0.714 -4.656 1.00 78.56 70 LEU A N 1
ATOM 551 C CA . LEU A 1 70 ? 6.712 0.079 -4.671 1.00 78.56 70 LEU A CA 1
ATOM 552 C C . LEU A 1 70 ? 6.502 -0.939 -3.535 1.00 78.56 70 LEU A C 1
ATOM 554 O O . LEU A 1 70 ? 5.422 -0.917 -2.932 1.00 78.56 70 LEU A O 1
ATOM 558 N N . PRO A 1 71 ? 7.488 -1.794 -3.181 1.00 81.50 71 PRO A N 1
ATOM 559 C CA . PRO A 1 71 ? 7.352 -2.728 -2.062 1.00 81.50 71 PRO A CA 1
ATOM 560 C C . PRO A 1 71 ? 7.136 -2.003 -0.730 1.00 81.50 71 PRO A C 1
ATOM 562 O O . PRO A 1 71 ? 6.235 -2.350 0.037 1.00 81.50 71 PRO A O 1
ATOM 565 N N . THR A 1 72 ? 7.901 -0.937 -0.488 1.00 83.69 72 THR A N 1
ATOM 566 C CA . THR A 1 72 ? 7.794 -0.119 0.724 1.00 83.69 72 THR A CA 1
ATOM 567 C C . THR A 1 72 ? 6.425 0.543 0.820 1.00 83.69 72 THR A C 1
ATOM 569 O O . THR A 1 72 ? 5.804 0.536 1.882 1.00 83.69 72 THR A O 1
ATOM 572 N N . ARG A 1 73 ? 5.888 1.053 -0.294 1.00 81.50 73 ARG A N 1
ATOM 573 C CA . ARG A 1 73 ? 4.549 1.659 -0.313 1.00 81.50 73 ARG A CA 1
ATOM 574 C C . ARG A 1 73 ? 3.427 0.649 -0.103 1.00 81.50 73 ARG A C 1
ATOM 576 O O . ARG A 1 73 ? 2.516 0.939 0.670 1.00 81.50 73 ARG A O 1
ATOM 583 N N . LYS A 1 74 ? 3.511 -0.538 -0.714 1.00 82.56 74 LYS A N 1
ATOM 584 C CA . LYS A 1 74 ? 2.581 -1.650 -0.443 1.00 82.56 74 LYS A CA 1
ATOM 585 C C . LYS A 1 74 ? 2.570 -1.994 1.054 1.00 82.56 74 LYS A C 1
ATOM 587 O O . LYS A 1 74 ? 1.497 -2.131 1.637 1.00 82.56 74 LYS A O 1
ATOM 592 N N . ARG A 1 75 ? 3.749 -2.062 1.687 1.00 85.75 75 ARG A N 1
ATOM 593 C CA . ARG A 1 75 ? 3.885 -2.318 3.131 1.00 85.75 75 ARG A CA 1
ATOM 594 C C . ARG A 1 75 ? 3.277 -1.203 3.979 1.00 85.75 75 ARG A C 1
ATOM 596 O O . ARG A 1 75 ? 2.486 -1.487 4.870 1.00 85.75 75 ARG A O 1
ATOM 603 N N . ASN A 1 76 ? 3.605 0.054 3.687 1.00 87.00 76 ASN A N 1
ATOM 604 C CA . ASN A 1 76 ? 3.085 1.197 4.441 1.00 87.00 76 ASN A CA 1
ATOM 605 C C . ASN A 1 76 ? 1.555 1.289 4.343 1.00 87.00 76 ASN A C 1
ATOM 607 O O . ASN A 1 76 ? 0.895 1.589 5.335 1.00 87.00 76 ASN A O 1
ATOM 611 N N . LEU A 1 77 ? 0.986 0.975 3.175 1.00 86.50 77 LEU A N 1
ATOM 612 C CA . LEU A 1 77 ? -0.462 0.923 2.993 1.00 86.50 77 LEU A CA 1
ATOM 613 C C . LEU A 1 77 ? -1.101 -0.185 3.840 1.00 86.50 77 LEU A C 1
ATOM 615 O O . LEU A 1 77 ? -2.093 0.065 4.517 1.00 86.50 77 LEU A O 1
ATOM 619 N N . ALA A 1 78 ? -0.510 -1.384 3.853 1.00 87.38 78 ALA A N 1
ATOM 620 C CA . ALA A 1 78 ? -0.990 -2.486 4.685 1.00 87.38 78 ALA A CA 1
ATOM 621 C C . ALA A 1 78 ? -0.953 -2.136 6.184 1.00 87.38 78 ALA A C 1
ATOM 623 O O . A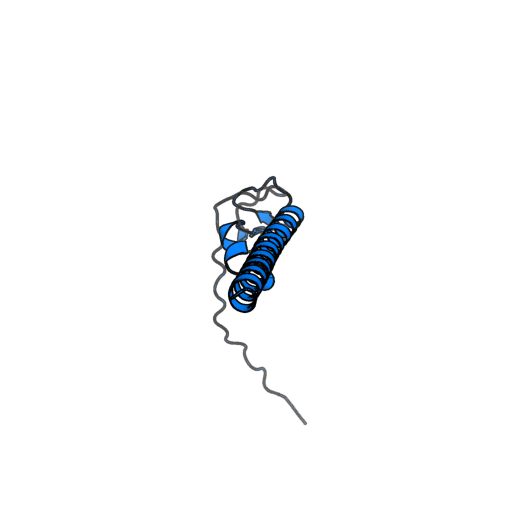LA A 1 78 ? -1.913 -2.406 6.903 1.00 87.38 78 ALA A O 1
ATOM 624 N N . ILE A 1 79 ? 0.121 -1.483 6.645 1.00 89.38 79 ILE A N 1
ATOM 625 C CA . ILE A 1 79 ? 0.237 -0.997 8.029 1.00 89.38 79 ILE A CA 1
ATO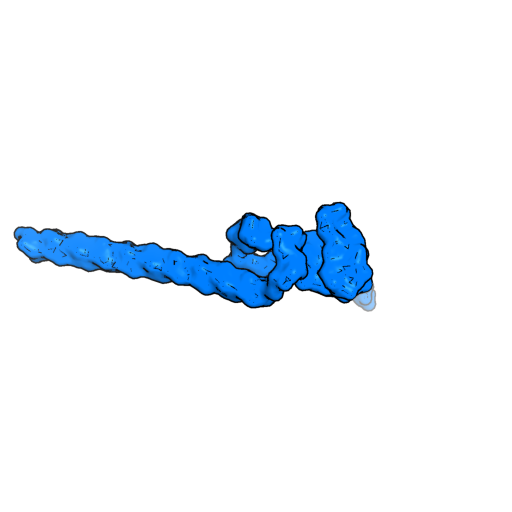M 626 C C . ILE A 1 79 ? -0.871 0.017 8.335 1.00 89.38 79 ILE A C 1
ATOM 628 O O . ILE A 1 79 ? -1.515 -0.090 9.374 1.00 89.38 79 ILE A O 1
ATOM 632 N N . GLY A 1 80 ? -1.131 0.963 7.427 1.00 88.44 80 GLY A N 1
ATOM 633 C CA . GLY A 1 80 ? -2.191 1.957 7.600 1.00 88.44 80 GLY A CA 1
ATOM 634 C C . GLY A 1 80 ? -3.585 1.334 7.716 1.00 88.44 80 GLY A C 1
ATOM 635 O O . GLY A 1 80 ? -4.336 1.684 8.625 1.00 88.44 80 GLY A O 1
ATOM 636 N N . ILE A 1 81 ? -3.911 0.374 6.843 1.00 88.69 81 ILE A N 1
ATOM 637 C CA . ILE A 1 81 ? -5.198 -0.341 6.870 1.00 88.69 81 ILE A CA 1
ATOM 638 C C . ILE A 1 81 ? -5.358 -1.107 8.188 1.00 88.69 81 ILE A C 1
ATOM 640 O O . ILE A 1 81 ? -6.367 -0.946 8.874 1.00 88.69 81 ILE A O 1
ATOM 644 N N . ASN A 1 82 ? -4.349 -1.892 8.576 1.00 90.25 82 ASN A N 1
ATOM 645 C CA . ASN A 1 82 ? -4.389 -2.669 9.816 1.00 90.25 82 ASN A CA 1
ATOM 646 C C . ASN A 1 82 ? -4.453 -1.770 11.057 1.00 90.25 82 ASN A C 1
ATOM 648 O O . ASN A 1 82 ? -5.206 -2.060 11.982 1.00 90.25 82 ASN A O 1
ATOM 652 N N . GLY A 1 83 ? -3.708 -0.662 11.070 1.00 93.38 83 GLY A N 1
ATOM 653 C CA . GLY A 1 83 ? -3.735 0.309 12.163 1.00 93.38 83 GLY A CA 1
ATOM 654 C C . GLY A 1 83 ? -5.103 0.971 12.320 1.00 93.38 83 GLY A C 1
ATOM 655 O O . GLY A 1 83 ? -5.618 1.060 13.432 1.00 93.38 83 GLY A O 1
ATOM 656 N N . CYS A 1 84 ? -5.734 1.374 11.213 1.00 93.44 84 CYS A N 1
ATOM 657 C CA . CYS A 1 84 ? -7.085 1.936 11.232 1.00 93.44 84 CYS A CA 1
ATOM 658 C C . CYS A 1 84 ? -8.123 0.905 11.708 1.00 93.44 84 CYS A C 1
ATOM 660 O O . CYS A 1 84 ? -8.961 1.222 12.554 1.00 93.44 84 CYS A O 1
ATOM 662 N N . GL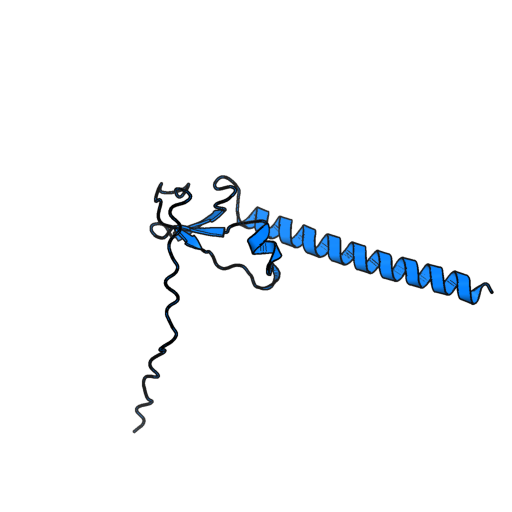Y A 1 85 ? -8.018 -0.344 11.241 1.00 92.25 85 GLY A N 1
ATOM 663 C CA . GLY A 1 85 ? -8.859 -1.447 11.709 1.00 92.25 85 GLY A CA 1
ATOM 664 C C . GLY A 1 85 ? -8.711 -1.706 13.210 1.00 92.25 85 GLY A C 1
ATOM 665 O O . GLY A 1 85 ? -9.711 -1.796 13.920 1.00 92.25 85 GLY A O 1
ATOM 666 N N . LEU A 1 86 ? -7.475 -1.749 13.717 1.00 95.25 86 LEU A N 1
ATOM 667 C CA . LEU A 1 86 ? -7.195 -1.933 15.143 1.00 95.25 86 LEU A CA 1
ATOM 668 C C . LEU A 1 86 ? -7.783 -0.799 15.991 1.00 95.25 86 LEU A C 1
ATOM 670 O O . LEU A 1 86 ? -8.418 -1.067 17.008 1.00 95.25 86 LEU A O 1
ATOM 674 N N . LEU A 1 87 ? -7.619 0.457 15.566 1.00 96.75 87 LEU A N 1
ATOM 675 C CA . LEU A 1 87 ? -8.196 1.610 16.264 1.00 96.75 87 LEU A CA 1
ATOM 676 C C . LEU A 1 87 ? -9.726 1.538 16.325 1.00 96.75 87 LEU A C 1
ATOM 678 O O . LEU A 1 87 ? -10.303 1.800 17.378 1.00 96.75 87 LEU A O 1
ATOM 682 N N . GLY A 1 88 ? -10.380 1.137 15.230 1.00 96.38 88 GLY A N 1
ATOM 683 C CA . GLY A 1 88 ? -11.828 0.927 15.209 1.00 96.38 88 GLY A CA 1
ATOM 684 C C . GLY 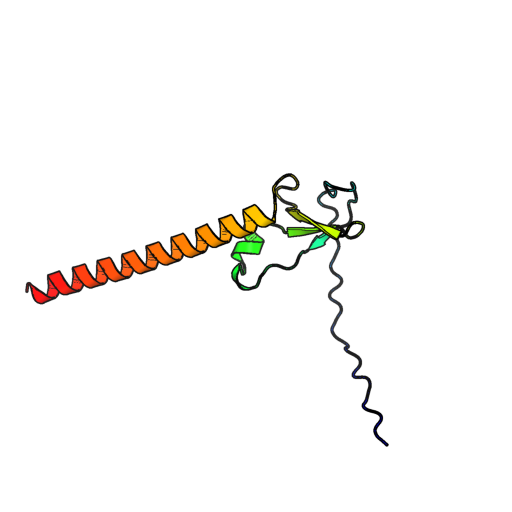A 1 88 ? -12.275 -0.156 16.194 1.00 96.38 88 GLY A C 1
ATOM 685 O O . GLY A 1 88 ? -13.222 0.050 16.951 1.00 96.38 88 GLY A O 1
ATOM 686 N N . ILE A 1 89 ? -11.553 -1.278 16.245 1.00 97.00 89 ILE A N 1
ATOM 687 C CA . ILE A 1 89 ? -11.823 -2.372 17.189 1.00 97.00 89 ILE A CA 1
ATOM 688 C C . ILE A 1 89 ? -11.684 -1.887 18.639 1.00 97.00 89 ILE A C 1
ATOM 690 O O . ILE A 1 89 ? -12.588 -2.096 19.448 1.00 97.00 89 ILE A O 1
ATOM 694 N N . LEU A 1 90 ? -10.585 -1.200 18.966 1.00 97.50 90 LEU A N 1
ATOM 695 C CA . LEU A 1 90 ? -10.355 -0.656 20.307 1.00 97.50 90 LEU A CA 1
ATOM 696 C C . LEU A 1 90 ? -11.439 0.349 20.713 1.00 97.50 90 LEU A C 1
ATOM 698 O O . LEU A 1 90 ? -11.893 0.324 21.856 1.00 97.50 90 LEU A O 1
ATOM 702 N N . ALA A 1 91 ? -11.893 1.193 19.783 1.00 97.69 91 ALA A N 1
ATOM 703 C CA . ALA A 1 91 ? -12.977 2.136 20.033 1.00 97.69 91 ALA A CA 1
ATOM 704 C C . ALA A 1 91 ? -14.296 1.419 20.363 1.00 97.69 91 ALA A C 1
ATOM 706 O O . ALA A 1 91 ? 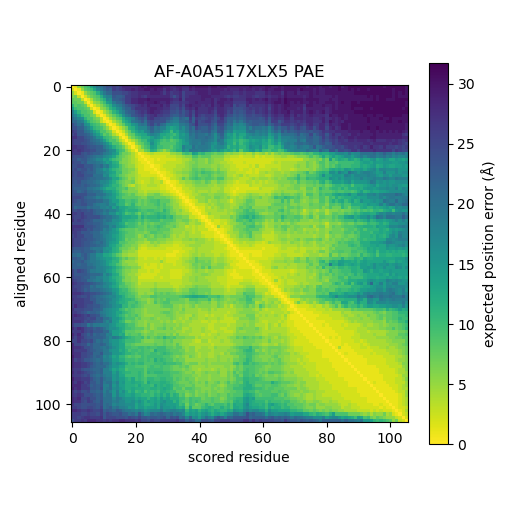-14.963 1.784 21.330 1.00 97.69 91 ALA A O 1
ATOM 707 N N . VAL A 1 92 ? -14.652 0.367 19.616 1.00 97.81 92 VAL A N 1
ATOM 708 C CA . VAL A 1 92 ? -15.861 -0.432 19.883 1.00 97.81 92 VAL A CA 1
ATOM 709 C C . VAL A 1 92 ? -15.786 -1.106 21.253 1.00 97.81 92 VAL A C 1
ATOM 711 O O . VAL A 1 92 ? -16.731 -0.997 22.034 1.00 97.81 92 VAL A O 1
ATOM 714 N N . PHE A 1 93 ? -14.662 -1.748 21.586 1.00 97.62 93 PHE A N 1
ATOM 715 C CA . PHE A 1 93 ? -14.479 -2.362 22.905 1.00 97.62 93 PHE A CA 1
ATOM 716 C C . PHE A 1 93 ? -14.525 -1.334 24.040 1.00 97.62 93 PHE A C 1
ATOM 718 O O . PHE A 1 93 ? -15.164 -1.583 25.062 1.00 97.62 93 PHE A O 1
ATOM 725 N N . GLY A 1 94 ? -13.901 -0.167 23.859 1.00 97.25 94 GLY A N 1
ATOM 726 C CA . GLY A 1 94 ? -13.940 0.918 24.838 1.00 97.25 94 GLY A CA 1
ATOM 727 C C . GLY A 1 94 ? -15.357 1.442 25.078 1.00 97.25 94 GLY A C 1
ATOM 728 O O . GLY A 1 94 ? -15.771 1.598 26.226 1.00 97.25 94 GLY A O 1
ATOM 729 N N . LEU A 1 95 ? -16.131 1.648 24.008 1.00 97.12 95 LEU A N 1
ATOM 730 C CA . LEU A 1 95 ? -17.529 2.076 24.099 1.00 97.12 95 LEU A CA 1
ATOM 731 C C . LEU A 1 95 ? -18.420 1.012 24.751 1.00 97.12 95 LEU A C 1
ATOM 733 O O . LEU A 1 95 ? -19.264 1.357 25.574 1.00 97.12 95 LEU A O 1
ATOM 737 N N . LEU A 1 96 ? -18.212 -0.271 24.440 1.00 97.06 96 LEU A N 1
ATOM 738 C CA . LEU A 1 96 ? -18.928 -1.375 25.086 1.00 97.06 96 LEU A CA 1
ATOM 739 C C . LEU A 1 96 ? -18.626 -1.448 26.587 1.00 97.06 96 LEU A C 1
ATOM 741 O O . LEU A 1 96 ? -19.549 -1.570 27.389 1.00 97.06 96 LEU A O 1
ATOM 745 N N . ALA A 1 97 ? -17.358 -1.322 26.983 1.00 95.88 97 ALA A N 1
ATOM 746 C CA . ALA A 1 97 ? -16.969 -1.301 28.392 1.00 95.88 97 ALA A CA 1
ATOM 747 C C . ALA A 1 97 ? -17.564 -0.090 29.134 1.00 95.88 97 ALA A C 1
ATOM 749 O O . ALA A 1 97 ? -18.076 -0.225 30.249 1.00 95.88 97 ALA A O 1
ATOM 750 N N . LEU A 1 98 ? -17.554 1.089 28.504 1.00 95.94 98 LEU A N 1
ATOM 751 C CA . LEU A 1 98 ? -18.192 2.288 29.048 1.00 95.94 98 LEU A CA 1
ATOM 752 C C . LEU A 1 98 ? -19.708 2.094 29.209 1.00 95.94 98 LEU A C 1
ATOM 754 O O . LEU A 1 98 ? -20.279 2.436 30.240 1.00 95.94 98 LEU A O 1
ATOM 758 N N . TRP A 1 99 ? -20.369 1.505 28.215 1.00 96.00 99 TRP A N 1
ATOM 759 C CA . TRP A 1 99 ? -21.802 1.237 28.272 1.00 96.00 99 TRP A CA 1
ATOM 760 C C . TRP A 1 99 ? -22.168 0.228 29.372 1.00 96.00 99 TRP A C 1
ATOM 762 O O . TRP A 1 99 ? -23.098 0.468 30.144 1.00 96.00 99 TRP A O 1
ATOM 772 N N . LEU A 1 100 ? -21.407 -0.863 29.508 1.00 95.56 100 LEU A N 1
ATOM 773 C CA . LEU A 1 100 ? -21.596 -1.846 30.581 1.00 95.56 100 LEU A CA 1
ATOM 774 C C . LEU A 1 100 ? -21.398 -1.221 31.965 1.00 95.56 100 LEU A C 1
ATOM 776 O O . LEU A 1 100 ? -22.212 -1.418 32.861 1.00 95.56 100 LEU A O 1
ATOM 780 N N . THR A 1 101 ? -20.357 -0.409 32.146 1.00 94.94 101 THR A N 1
ATOM 781 C CA . THR A 1 101 ? -20.120 0.252 33.439 1.00 94.94 101 THR A CA 1
ATOM 782 C C . THR A 1 101 ? -21.216 1.251 33.802 1.00 94.94 101 THR A C 1
ATOM 784 O O . THR A 1 101 ? -21.567 1.348 34.975 1.00 94.94 101 THR A O 1
ATOM 787 N N . LEU A 1 102 ? -21.790 1.963 32.826 1.00 94.62 102 LEU A N 1
ATOM 788 C CA . LEU A 1 102 ? -22.917 2.873 33.054 1.00 94.62 102 LEU A CA 1
ATOM 789 C C . LEU A 1 102 ? -24.228 2.139 33.358 1.00 94.62 102 LEU A C 1
ATOM 791 O O . LEU A 1 102 ? -25.014 2.619 34.171 1.00 94.62 102 LEU A O 1
ATOM 795 N N . THR A 1 103 ? -24.472 0.998 32.716 1.00 93.75 103 THR A N 1
ATOM 796 C CA . THR A 1 103 ? -25.698 0.209 32.924 1.00 93.75 103 THR A CA 1
ATOM 797 C C . THR A 1 103 ? -25.667 -0.589 34.223 1.00 93.75 103 THR A C 1
ATOM 799 O O . THR A 1 103 ? -26.691 -0.667 34.885 1.00 93.75 103 THR A O 1
ATOM 802 N N . MET A 1 104 ? -24.508 -1.116 34.630 1.00 87.31 104 MET A N 1
ATOM 803 C CA . MET A 1 104 ? -24.353 -1.858 35.891 1.00 87.31 104 MET A CA 1
ATOM 804 C C . MET A 1 104 ? -24.231 -0.963 37.133 1.00 87.31 104 MET A C 1
ATOM 806 O O . MET A 1 104 ? -24.418 -1.443 38.246 1.00 87.31 104 MET A O 1
ATOM 810 N N . LYS A 1 105 ? -23.878 0.321 36.973 1.00 73.75 105 LYS A N 1
ATOM 811 C CA . LYS A 1 105 ? -23.883 1.309 38.072 1.00 73.75 105 LYS A CA 1
ATOM 812 C C . LYS A 1 105 ? -25.269 1.897 38.361 1.00 73.75 105 LYS A C 1
ATOM 814 O O . LYS A 1 105 ? -25.379 2.729 39.261 1.00 73.75 105 LYS A O 1
ATOM 819 N N . ARG A 1 106 ? -26.279 1.521 37.580 1.00 53.25 106 ARG A N 1
ATOM 820 C CA . ARG A 1 106 ? -27.678 1.904 37.768 1.00 53.25 106 ARG A CA 1
ATOM 821 C C . ARG A 1 106 ? -28.417 0.819 38.531 1.00 53.25 106 ARG A C 1
ATOM 823 O O . ARG A 1 106 ? -29.293 1.209 39.328 1.00 53.25 106 ARG A O 1
#

Secondary structure (DSSP, 8-state):
------------------B-SS--TTT----EEEPPPPGGGHHHHHHH--EEEETTT--EEETTBTTS-HHHHHHHHHHHHHHHHHHHHHHHHHHHHHHHHHHHT-

Nearest PDB structures (foldseek):
  8gao-assembly1_G  TM=3.902E-01  e=8.407E+00  Escherichia phage T4
  4fk5-assembly1_A  TM=2.503E-01  e=4.270E+00  Saccharomyces cerevisiae S288C